Protein AF-A0A1Q3X8Z3-F1 (afdb_monomer)

Structure (mmCIF, N/CA/C/O backbone):
data_AF-A0A1Q3X8Z3-F1
#
_entry.id   AF-A0A1Q3X8Z3-F1
#
loop_
_atom_site.group_PDB
_atom_site.id
_atom_site.type_symbol
_atom_site.label_atom_id
_atom_site.label_alt_id
_atom_site.label_comp_id
_atom_site.label_asym_id
_atom_site.label_entity_id
_atom_site.label_seq_id
_atom_site.pdbx_PDB_ins_code
_atom_site.Cartn_x
_atom_site.Cartn_y
_atom_site.Cartn_z
_atom_site.occupancy
_atom_site.B_iso_or_equiv
_atom_site.auth_seq_id
_atom_site.auth_comp_id
_atom_site.auth_asym_id
_atom_site.auth_atom_id
_atom_site.pdbx_PDB_model_num
ATOM 1 N N . MET A 1 1 ? -11.714 20.441 16.309 1.00 45.06 1 MET A N 1
ATOM 2 C CA . MET A 1 1 ? -11.839 19.424 17.365 1.00 45.06 1 MET A CA 1
ATOM 3 C C . MET A 1 1 ? -10.527 18.675 17.268 1.00 45.06 1 MET A C 1
ATOM 5 O O . MET A 1 1 ? -10.237 18.202 16.182 1.00 45.06 1 MET A O 1
ATOM 9 N N . GLU A 1 2 ? -9.652 18.789 18.264 1.00 49.31 2 GLU A N 1
ATOM 10 C CA . GLU A 1 2 ? -8.386 18.042 18.264 1.00 49.31 2 GLU A CA 1
ATOM 11 C C . GLU A 1 2 ? -8.746 16.612 18.674 1.00 49.31 2 GLU A C 1
ATOM 13 O O . GLU A 1 2 ? -9.234 16.416 19.786 1.00 49.31 2 GLU A O 1
ATOM 18 N N . HIS A 1 3 ? -8.629 15.658 17.752 1.00 46.59 3 HIS A N 1
ATOM 19 C CA . HIS A 1 3 ? -8.864 14.244 18.040 1.00 46.59 3 HIS A CA 1
ATOM 20 C C . HIS A 1 3 ? -7.596 13.688 18.698 1.00 46.59 3 HIS A C 1
ATOM 22 O O . HIS A 1 3 ? -6.498 13.864 18.176 1.00 46.59 3 HIS A O 1
ATOM 28 N N . HIS A 1 4 ? -7.720 13.076 19.874 1.00 51.59 4 HIS A N 1
ATOM 29 C CA . HIS A 1 4 ? -6.591 12.539 20.630 1.00 51.59 4 HIS A CA 1
ATOM 30 C C . HIS A 1 4 ? -6.545 11.022 20.455 1.00 51.59 4 HIS A C 1
ATOM 32 O O . HIS A 1 4 ? -7.221 10.286 21.171 1.00 51.59 4 HIS A O 1
ATOM 38 N N . TYR A 1 5 ? -5.699 10.532 19.550 1.00 52.50 5 TYR A N 1
ATOM 39 C CA . TYR A 1 5 ? -5.473 9.095 19.403 1.00 52.50 5 TYR A CA 1
ATOM 40 C C . TYR A 1 5 ? -4.214 8.614 20.129 1.00 52.50 5 TYR A C 1
ATOM 42 O O . TYR A 1 5 ? -3.282 9.365 20.418 1.00 52.50 5 TYR A O 1
ATOM 50 N N . THR A 1 6 ? -4.193 7.317 20.444 1.00 54.84 6 THR A N 1
ATOM 51 C CA . THR A 1 6 ? -3.014 6.645 21.003 1.00 54.84 6 THR A CA 1
ATOM 52 C C . THR A 1 6 ? -2.365 5.796 19.920 1.00 54.84 6 THR A C 1
ATOM 54 O O . THR A 1 6 ? -2.855 4.716 19.590 1.00 54.84 6 THR A O 1
ATOM 57 N N . THR A 1 7 ? -1.245 6.271 19.381 1.00 52.84 7 THR A N 1
ATOM 58 C CA . THR A 1 7 ? -0.389 5.473 18.499 1.00 52.84 7 THR A CA 1
ATOM 59 C C . THR A 1 7 ? 0.263 4.354 19.309 1.00 52.84 7 THR A C 1
ATOM 61 O O . THR A 1 7 ? 0.948 4.619 20.300 1.00 52.84 7 THR A O 1
ATOM 64 N N . GLN A 1 8 ? 0.076 3.097 18.902 1.00 52.72 8 GLN A N 1
ATOM 65 C CA . GLN A 1 8 ? 0.920 2.008 19.393 1.00 52.72 8 GLN A CA 1
ATOM 66 C C . GLN A 1 8 ? 2.092 1.823 18.433 1.00 52.72 8 GLN A C 1
ATOM 68 O O . GLN A 1 8 ? 1.915 1.791 17.217 1.00 52.72 8 GLN A O 1
ATOM 73 N N . ASN A 1 9 ? 3.301 1.733 18.993 1.00 46.09 9 ASN A N 1
ATOM 74 C CA . ASN A 1 9 ? 4.534 1.600 18.222 1.00 46.09 9 ASN A CA 1
ATOM 75 C C . ASN A 1 9 ? 4.431 0.439 17.230 1.00 46.09 9 ASN A C 1
ATOM 77 O O . ASN A 1 9 ? 3.989 -0.654 17.590 1.00 46.09 9 ASN A O 1
ATOM 81 N N . ALA A 1 10 ? 4.897 0.666 16.007 1.00 53.59 10 ALA A N 1
ATOM 82 C CA . ALA A 1 10 ? 5.103 -0.419 15.071 1.00 53.59 10 ALA A CA 1
ATOM 83 C C . ALA A 1 10 ? 6.132 -1.411 15.618 1.00 53.59 10 ALA A C 1
ATOM 85 O O . ALA A 1 10 ? 7.096 -1.033 16.292 1.00 53.59 10 ALA A O 1
ATOM 86 N N . TYR A 1 11 ? 5.937 -2.685 15.312 1.00 50.06 11 TYR A N 1
ATOM 87 C CA . TYR A 1 11 ? 6.853 -3.745 15.700 1.00 50.06 11 TYR A CA 1
ATOM 88 C C . TYR A 1 11 ? 7.053 -4.705 14.535 1.00 50.06 11 TYR A C 1
ATOM 90 O O . TYR A 1 11 ? 6.129 -4.997 13.779 1.00 50.06 11 TYR A O 1
ATOM 98 N N . LYS A 1 12 ? 8.283 -5.201 14.409 1.00 48.69 12 LYS A N 1
ATOM 99 C CA . LYS A 1 12 ? 8.635 -6.260 13.468 1.00 48.69 12 LYS A CA 1
ATOM 100 C C . LYS A 1 12 ? 8.203 -7.597 14.063 1.00 48.69 12 LYS A C 1
ATOM 102 O O . LYS A 1 12 ? 8.620 -7.926 15.178 1.00 48.69 12 LYS A O 1
ATOM 107 N N . THR A 1 13 ? 7.361 -8.353 13.364 1.00 56.44 13 THR A N 1
ATOM 108 C CA . THR A 1 13 ? 7.073 -9.742 13.761 1.00 56.44 13 THR A CA 1
ATOM 109 C C . THR A 1 13 ? 8.234 -10.652 13.353 1.00 56.44 13 THR A C 1
ATOM 111 O O . THR A 1 13 ? 9.144 -10.240 12.631 1.00 56.44 13 THR A O 1
ATOM 114 N N . ALA A 1 14 ? 8.237 -11.903 13.820 1.00 54.72 14 ALA A N 1
ATOM 115 C CA . ALA A 1 14 ? 9.258 -12.881 13.434 1.00 54.72 14 ALA A CA 1
ATOM 116 C C . ALA A 1 14 ? 9.296 -13.160 11.912 1.00 54.72 14 ALA A C 1
ATOM 118 O O . ALA A 1 14 ? 10.284 -13.707 11.429 1.00 54.72 14 ALA A O 1
ATOM 119 N N . ASP A 1 15 ? 8.267 -12.727 11.174 1.00 63.41 15 ASP A N 1
ATOM 120 C CA . ASP A 1 15 ? 8.020 -13.058 9.770 1.00 63.41 15 ASP A CA 1
ATOM 121 C C . ASP A 1 15 ? 8.287 -11.883 8.804 1.00 63.41 15 ASP A C 1
ATOM 123 O O . ASP A 1 15 ? 7.748 -11.847 7.700 1.00 63.41 15 ASP A O 1
ATOM 127 N N . ASN A 1 16 ? 9.131 -10.913 9.189 1.00 70.38 16 ASN A N 1
ATOM 128 C CA . ASN A 1 16 ? 9.464 -9.736 8.363 1.00 70.38 16 ASN A CA 1
ATOM 129 C C . ASN A 1 16 ? 8.243 -8.880 7.959 1.00 70.38 16 ASN A C 1
ATOM 131 O O . ASN A 1 16 ? 8.237 -8.219 6.918 1.00 70.38 16 ASN A O 1
ATOM 135 N N . GLU A 1 17 ? 7.216 -8.869 8.803 1.00 81.06 17 GLU A N 1
ATOM 136 C CA . GLU A 1 17 ? 6.060 -7.988 8.679 1.00 81.06 17 GLU A CA 1
ATOM 137 C C . GLU A 1 17 ? 6.367 -6.635 9.325 1.00 81.06 17 GLU A C 1
ATOM 139 O O . GLU A 1 17 ? 6.790 -6.561 10.484 1.00 81.06 17 GLU A O 1
ATOM 144 N N . LEU A 1 18 ? 6.122 -5.562 8.579 1.00 83.94 18 LEU A N 1
ATOM 145 C CA . LEU A 1 18 ? 6.017 -4.213 9.119 1.00 83.94 18 LEU A CA 1
ATOM 146 C C . LEU A 1 18 ? 4.551 -3.937 9.405 1.00 83.94 18 LEU A C 1
ATOM 148 O O . LEU A 1 18 ? 3.751 -3.933 8.475 1.00 83.94 18 LEU A O 1
ATOM 152 N N . ARG A 1 19 ? 4.203 -3.678 10.664 1.00 86.25 19 ARG A N 1
ATOM 153 C CA . ARG A 1 19 ? 2.823 -3.414 11.074 1.00 86.25 19 ARG A CA 1
ATOM 154 C C . ARG A 1 19 ? 2.729 -2.146 11.904 1.00 86.25 19 ARG A C 1
ATOM 156 O O . ARG A 1 19 ? 3.496 -1.975 12.849 1.00 86.25 19 ARG A O 1
ATOM 163 N N . HIS A 1 20 ? 1.763 -1.297 11.584 1.00 87.69 20 HIS A N 1
ATOM 164 C CA . HIS A 1 20 ? 1.398 -0.116 12.355 1.00 87.69 20 HIS A CA 1
ATOM 165 C C . HIS A 1 20 ? -0.062 -0.223 12.799 1.00 87.69 20 HIS A C 1
ATOM 167 O O . HIS A 1 20 ? -0.890 -0.738 12.050 1.00 87.69 20 HIS A O 1
ATOM 173 N N . ASN A 1 21 ? -0.378 0.239 14.012 1.00 90.19 21 ASN A N 1
ATOM 174 C CA . ASN A 1 21 ? -1.734 0.171 14.554 1.00 90.19 21 ASN A CA 1
ATOM 175 C C . ASN A 1 21 ? -2.143 1.506 15.189 1.00 90.19 21 ASN A C 1
ATOM 177 O O . ASN A 1 21 ? -1.370 2.120 15.929 1.00 90.19 21 ASN A O 1
ATOM 181 N N . VAL A 1 22 ? -3.396 1.891 14.968 1.00 90.50 22 VAL A N 1
ATOM 182 C CA . VAL A 1 22 ? -4.047 3.067 15.551 1.00 90.50 22 VAL A CA 1
ATOM 183 C C . VAL A 1 22 ? -5.320 2.633 16.270 1.00 90.50 22 VAL A C 1
ATOM 185 O O . VAL A 1 22 ? -6.014 1.706 15.847 1.00 90.50 22 VAL A O 1
ATOM 188 N N . ILE A 1 23 ? -5.607 3.289 17.393 1.00 92.44 23 ILE A N 1
ATOM 189 C CA . ILE A 1 23 ? -6.840 3.109 18.160 1.00 92.44 23 ILE A CA 1
ATOM 190 C C . ILE A 1 23 ? -7.649 4.398 18.032 1.00 92.44 23 ILE A C 1
ATOM 192 O O . ILE A 1 23 ? -7.175 5.457 18.448 1.00 92.44 23 ILE A O 1
ATOM 196 N N . ALA A 1 24 ? -8.841 4.299 17.450 1.00 92.12 24 ALA A N 1
ATOM 197 C CA . ALA A 1 24 ? -9.775 5.409 17.318 1.00 92.12 24 ALA A CA 1
ATOM 198 C C . ALA A 1 24 ? -10.579 5.640 18.610 1.00 92.12 24 ALA A C 1
ATOM 200 O O . ALA A 1 24 ? -10.648 4.773 19.485 1.00 92.12 24 ALA A O 1
ATOM 201 N N . GLU A 1 25 ? -11.207 6.811 18.725 1.00 93.38 25 GLU A N 1
ATOM 202 C CA . GLU A 1 25 ? -12.049 7.164 19.878 1.00 93.38 25 GLU A CA 1
ATOM 203 C C . GLU A 1 25 ? -13.402 6.434 19.850 1.00 93.38 25 GLU A C 1
ATOM 205 O O . GLU A 1 25 ? -13.970 6.118 20.900 1.00 93.38 25 GLU A O 1
ATOM 210 N N . SER A 1 26 ? -13.901 6.127 18.651 1.00 94.44 26 SER A N 1
ATOM 211 C CA . SER A 1 26 ? -15.167 5.439 18.421 1.00 94.44 26 SER A CA 1
ATOM 212 C C . SER A 1 26 ? -15.108 4.508 17.204 1.00 94.44 26 SER A C 1
ATOM 214 O O 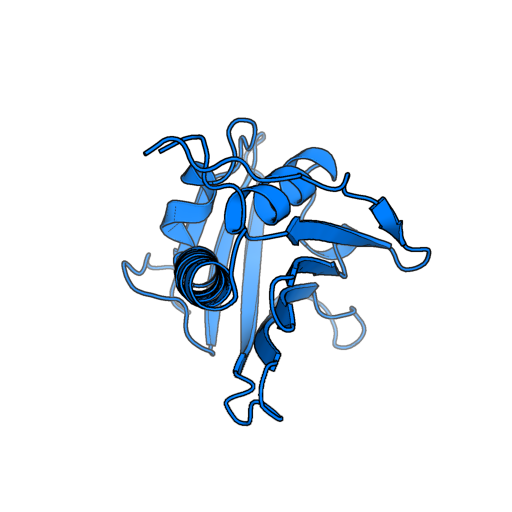. SER A 1 26 ? -14.133 4.491 16.454 1.00 94.44 26 SER A O 1
ATOM 216 N N . VAL A 1 27 ? -16.153 3.693 17.023 1.00 93.00 27 VAL A N 1
ATOM 217 C CA . VAL A 1 27 ? -16.282 2.817 15.844 1.00 93.00 27 VAL A CA 1
ATOM 218 C C . VAL A 1 27 ? -16.496 3.641 14.573 1.00 93.00 27 VAL A C 1
ATOM 220 O O . VAL A 1 27 ? -15.895 3.325 13.557 1.00 93.00 27 VAL A O 1
ATOM 223 N N . GLU A 1 28 ? -17.278 4.721 14.650 1.00 93.00 28 GLU A N 1
ATOM 224 C CA . GLU A 1 28 ? -17.526 5.638 13.527 1.00 93.00 28 GLU A CA 1
ATOM 225 C C . GLU A 1 28 ? -16.218 6.297 13.057 1.00 93.00 28 GLU A C 1
ATOM 227 O O . GLU A 1 28 ? -15.895 6.257 11.873 1.00 93.00 28 GLU A O 1
ATOM 232 N N . ASP A 1 29 ? -15.388 6.773 13.993 1.00 92.56 29 ASP A N 1
ATOM 233 C CA . ASP A 1 29 ? -14.063 7.311 13.652 1.00 92.56 29 ASP A CA 1
ATOM 234 C C . ASP A 1 29 ? -13.161 6.238 13.020 1.00 92.56 29 ASP A C 1
ATOM 236 O O . ASP A 1 29 ? -12.407 6.512 12.088 1.00 92.56 29 ASP A O 1
ATOM 240 N N . ALA A 1 30 ? -13.231 4.993 13.508 1.00 92.81 30 ALA A N 1
ATOM 241 C CA . ALA A 1 30 ? -12.449 3.899 12.943 1.00 92.81 30 ALA A CA 1
ATOM 242 C C . ALA A 1 30 ? -12.884 3.531 11.519 1.00 92.81 30 ALA A C 1
ATOM 244 O O . ALA A 1 30 ? -12.03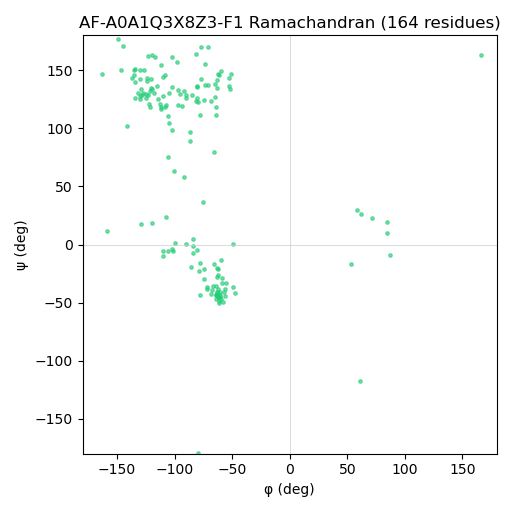4 3.174 10.701 1.00 92.81 30 ALA A O 1
ATOM 245 N N . GLU A 1 31 ? -14.180 3.614 11.214 1.00 92.56 31 GLU A N 1
ATOM 246 C CA . GLU A 1 31 ? -14.724 3.435 9.864 1.00 92.56 31 GLU A CA 1
ATOM 247 C C . GLU A 1 31 ? -14.212 4.529 8.920 1.00 92.56 31 GLU A C 1
ATOM 249 O O . GLU A 1 31 ? -13.695 4.220 7.842 1.00 92.56 31 GLU A O 1
ATOM 254 N N . ASP A 1 32 ? -14.251 5.793 9.345 1.00 92.69 32 ASP A N 1
ATOM 255 C CA . ASP A 1 32 ? -13.711 6.917 8.573 1.00 92.69 32 ASP A CA 1
ATOM 256 C C . ASP A 1 32 ? -12.204 6.759 8.320 1.00 92.69 32 ASP A C 1
ATOM 258 O O . ASP A 1 32 ? -11.723 6.929 7.191 1.00 92.69 32 ASP A O 1
ATOM 262 N N . TYR A 1 33 ? -11.452 6.352 9.344 1.00 92.00 33 TYR A N 1
ATOM 263 C CA . TYR A 1 33 ? -10.021 6.068 9.240 1.00 92.00 33 TYR A CA 1
ATOM 264 C C . TYR A 1 33 ? -9.731 4.910 8.291 1.00 92.00 33 TYR A C 1
ATOM 266 O O . TYR A 1 33 ? -8.814 5.001 7.471 1.00 92.00 33 TYR A O 1
ATOM 274 N N . PHE A 1 34 ? -10.527 3.845 8.339 1.00 93.38 34 PHE A N 1
ATOM 275 C CA . PHE A 1 34 ? -10.401 2.730 7.411 1.00 93.38 34 PHE A CA 1
ATOM 276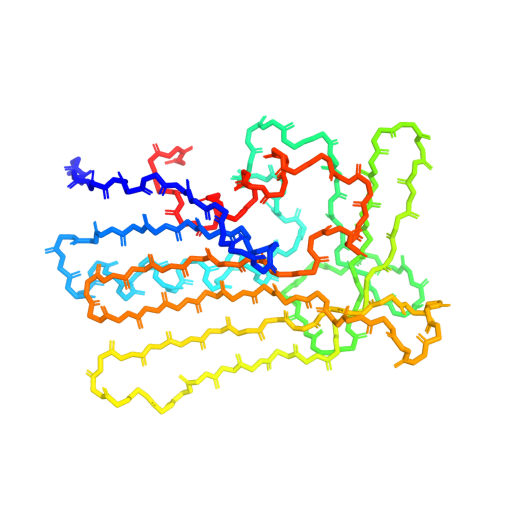 C C . PHE A 1 34 ? -10.691 3.157 5.967 1.00 93.38 34 PHE A C 1
ATOM 278 O O . PHE A 1 34 ? -9.929 2.817 5.059 1.00 93.38 34 PHE A O 1
ATOM 285 N N . ILE A 1 35 ? -11.741 3.951 5.730 1.00 93.50 35 ILE A N 1
ATOM 286 C CA . ILE A 1 35 ? -12.070 4.482 4.399 1.00 93.50 35 ILE A CA 1
ATOM 287 C C . ILE A 1 35 ? -10.925 5.343 3.863 1.00 93.50 35 ILE A C 1
ATOM 289 O O . ILE A 1 35 ? -10.539 5.194 2.698 1.00 93.50 35 ILE A O 1
ATOM 293 N N . TYR A 1 36 ? -10.361 6.220 4.693 1.00 93.62 36 TYR A N 1
ATOM 294 C CA . TYR A 1 36 ? -9.209 7.032 4.317 1.00 93.62 36 TYR A CA 1
ATOM 295 C C . TYR A 1 36 ? -7.993 6.162 3.988 1.00 93.62 36 TYR A C 1
ATOM 297 O O . TYR A 1 36 ? -7.426 6.299 2.906 1.00 93.62 36 TYR A O 1
ATOM 305 N N . ALA A 1 37 ? -7.630 5.224 4.863 1.00 93.19 37 ALA A N 1
ATOM 306 C CA . ALA A 1 37 ? -6.480 4.345 4.677 1.00 93.19 37 ALA A CA 1
ATOM 307 C C . ALA A 1 37 ? -6.608 3.477 3.420 1.00 93.19 37 ALA A C 1
ATOM 309 O O . ALA A 1 37 ? -5.666 3.357 2.636 1.00 93.19 37 ALA A O 1
ATOM 310 N N . LYS A 1 38 ? -7.810 2.954 3.160 1.00 94.44 38 LYS A N 1
ATOM 311 C CA . LYS A 1 38 ? -8.173 2.252 1.925 1.00 94.44 38 LYS A CA 1
ATOM 312 C C . LYS A 1 38 ? -7.957 3.125 0.690 1.00 94.44 38 LYS A C 1
ATOM 314 O O . LYS A 1 38 ? -7.323 2.697 -0.276 1.00 94.44 38 LYS A O 1
ATOM 319 N N . ASN A 1 39 ? -8.468 4.355 0.708 1.00 94.56 39 ASN A N 1
ATOM 320 C CA . ASN A 1 39 ? -8.302 5.287 -0.405 1.00 94.56 39 ASN A CA 1
ATOM 321 C C . ASN A 1 39 ? -6.825 5.637 -0.622 1.00 94.56 39 ASN A C 1
ATOM 323 O O . ASN A 1 39 ? -6.375 5.655 -1.768 1.00 94.56 39 ASN A O 1
ATOM 327 N N . SER A 1 40 ? -6.072 5.850 0.457 1.00 93.50 40 SER A N 1
ATOM 328 C CA . SER A 1 40 ? -4.633 6.127 0.446 1.00 93.50 40 SER A CA 1
ATOM 329 C C . SER A 1 40 ? -3.829 4.964 -0.135 1.00 93.50 40 SER A C 1
ATOM 331 O O . SER A 1 40 ? -3.017 5.175 -1.039 1.00 93.50 40 SER A O 1
ATOM 333 N N . LEU A 1 41 ? -4.128 3.726 0.274 1.00 94.88 41 LEU A N 1
ATOM 334 C CA . LEU A 1 41 ? -3.526 2.514 -0.284 1.00 94.88 41 LEU A CA 1
ATOM 335 C C . LEU A 1 41 ? -3.727 2.438 -1.805 1.00 94.88 41 LEU A C 1
ATOM 337 O O . LEU A 1 41 ? -2.788 2.178 -2.552 1.00 94.88 41 LEU A O 1
ATOM 341 N N . LEU A 1 42 ? -4.930 2.733 -2.297 1.00 96.50 42 LEU A N 1
ATOM 342 C CA . LEU A 1 42 ? -5.242 2.666 -3.729 1.00 96.50 42 LEU A CA 1
ATOM 343 C C . LEU A 1 42 ? -4.725 3.869 -4.528 1.00 96.50 42 LEU A C 1
ATOM 345 O O . LEU A 1 42 ? -4.680 3.820 -5.759 1.00 96.50 42 LEU A O 1
ATOM 349 N N . SER A 1 43 ? -4.361 4.962 -3.861 1.00 96.56 43 SER A N 1
ATOM 350 C CA . SER A 1 43 ? -3.911 6.212 -4.475 1.00 96.56 43 SER A CA 1
ATOM 351 C C . SER A 1 43 ? -2.387 6.236 -4.632 1.00 96.56 43 SER A C 1
ATOM 353 O O . SER A 1 43 ? -1.710 7.132 -4.138 1.00 96.56 43 SER A O 1
ATOM 355 N N . VAL A 1 44 ? -1.841 5.248 -5.352 1.00 95.81 44 VAL A N 1
ATOM 356 C CA . VAL A 1 44 ? -0.390 4.988 -5.498 1.00 95.81 44 VAL A CA 1
ATOM 357 C C . VAL A 1 44 ? 0.431 6.237 -5.835 1.00 95.81 44 VAL A C 1
ATOM 359 O O . VAL A 1 44 ? 1.487 6.461 -5.252 1.00 95.81 44 VAL A O 1
ATOM 362 N N . ASN A 1 45 ? -0.056 7.099 -6.732 1.00 95.94 45 ASN A N 1
ATOM 363 C CA . ASN A 1 45 ? 0.660 8.327 -7.110 1.00 95.94 45 ASN A CA 1
ATOM 364 C C . ASN A 1 45 ? 0.859 9.313 -5.942 1.00 95.94 45 ASN A C 1
ATOM 366 O O . ASN A 1 45 ? 1.722 10.185 -6.010 1.00 95.94 45 ASN A O 1
ATOM 370 N N . ASN A 1 46 ? 0.048 9.195 -4.890 1.00 94.00 46 ASN A N 1
ATOM 371 C CA . ASN A 1 46 ? 0.094 10.034 -3.699 1.00 94.00 46 ASN A CA 1
ATOM 372 C C . ASN A 1 46 ? 0.830 9.365 -2.533 1.00 94.00 46 ASN A C 1
ATOM 374 O O . ASN A 1 46 ? 0.971 9.993 -1.493 1.00 94.00 46 ASN A O 1
ATOM 378 N N . TRP A 1 47 ? 1.369 8.151 -2.693 1.00 92.50 47 TRP A N 1
ATOM 379 C CA . TRP A 1 47 ? 2.061 7.438 -1.610 1.00 92.50 47 TRP A CA 1
ATOM 380 C C . TRP A 1 47 ? 3.206 8.226 -0.975 1.00 92.50 47 TRP A C 1
ATOM 382 O O . TRP A 1 47 ? 3.412 8.159 0.231 1.00 92.50 47 TRP A O 1
ATOM 392 N N . LYS A 1 48 ? 3.900 9.050 -1.765 1.00 88.50 48 LYS A N 1
ATOM 393 C CA . LYS A 1 48 ? 4.938 9.947 -1.247 1.00 88.50 48 LYS A CA 1
ATOM 394 C C . LYS A 1 48 ? 4.398 10.995 -0.264 1.00 88.50 48 LYS A C 1
ATOM 396 O O . LYS A 1 48 ? 5.145 11.461 0.577 1.00 88.50 48 LYS A O 1
ATOM 401 N N . GLN A 1 49 ? 3.135 11.399 -0.371 1.00 87.88 49 GLN A N 1
ATOM 402 C CA . GLN A 1 49 ? 2.539 12.392 0.531 1.00 87.88 49 GLN A CA 1
ATOM 403 C C . GLN A 1 49 ? 2.242 11.806 1.913 1.00 87.88 49 GLN A C 1
ATOM 405 O O . GLN A 1 49 ? 2.134 12.558 2.873 1.00 87.88 49 GLN A O 1
ATOM 410 N N . TYR A 1 50 ? 2.132 10.480 2.015 1.00 82.25 50 TYR A N 1
ATOM 411 C CA . TYR A 1 50 ? 1.866 9.795 3.276 1.00 82.25 50 TYR A CA 1
ATOM 412 C C . TYR A 1 50 ? 3.143 9.550 4.095 1.00 82.25 50 TYR A C 1
ATOM 414 O O . TYR A 1 50 ? 3.059 9.143 5.244 1.00 82.25 50 TYR A O 1
ATOM 422 N N . SER A 1 51 ? 4.329 9.825 3.547 1.00 75.69 51 SER A N 1
ATOM 423 C CA . SER A 1 51 ? 5.595 9.699 4.269 1.00 75.69 51 SER A CA 1
ATOM 424 C C . SER A 1 51 ? 6.457 10.937 4.083 1.00 75.69 51 SER A C 1
ATOM 426 O O . SER A 1 51 ? 6.715 11.389 2.968 1.00 75.69 51 SER A O 1
ATOM 428 N N . SER A 1 52 ? 6.951 11.465 5.196 1.00 73.88 52 SER A N 1
ATOM 429 C CA . SER A 1 52 ? 7.780 12.664 5.212 1.00 73.88 52 SER A CA 1
ATOM 430 C C . SER A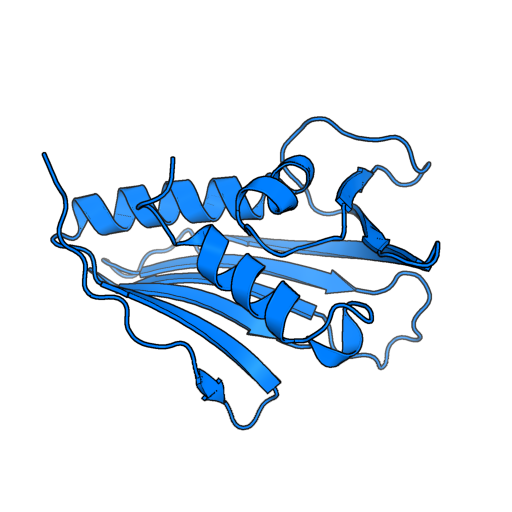 1 52 ? 9.240 12.395 4.825 1.00 73.88 52 SER A C 1
ATOM 432 O O . SER A 1 52 ? 9.906 13.314 4.338 1.00 73.88 52 SER A O 1
ATOM 434 N N . SER A 1 53 ? 9.746 11.162 4.968 1.00 73.94 53 SER A N 1
ATOM 435 C CA . SER A 1 53 ? 11.142 10.812 4.665 1.00 73.94 53 SER A CA 1
ATOM 436 C C . SER A 1 53 ? 11.345 9.923 3.435 1.00 73.94 53 SER A C 1
ATOM 438 O O . SER A 1 53 ? 12.492 9.732 3.006 1.00 73.94 53 SER A O 1
ATOM 440 N N . ILE A 1 54 ? 10.278 9.425 2.792 1.00 77.75 54 ILE A N 1
ATOM 441 C CA . ILE A 1 54 ? 10.430 8.659 1.552 1.00 77.75 54 ILE A CA 1
ATOM 442 C C . ILE A 1 54 ? 11.007 9.541 0.441 1.00 77.75 54 ILE A C 1
ATOM 444 O O . ILE A 1 54 ? 10.425 10.514 -0.048 1.00 77.75 54 ILE A O 1
ATOM 448 N N . THR A 1 55 ? 12.186 9.131 -0.015 1.00 84.00 55 THR A N 1
ATOM 449 C CA . THR A 1 55 ? 12.899 9.777 -1.122 1.00 84.00 55 THR A CA 1
ATOM 450 C C . THR A 1 55 ? 12.460 9.243 -2.481 1.00 84.00 55 THR A C 1
ATOM 452 O O . THR A 1 55 ? 12.663 9.915 -3.496 1.00 84.00 55 THR A O 1
ATOM 455 N N . ALA A 1 56 ? 11.840 8.063 -2.509 1.00 86.88 56 ALA A N 1
ATOM 456 C CA . ALA A 1 56 ? 11.316 7.464 -3.723 1.00 86.88 56 ALA A CA 1
ATOM 457 C C . ALA A 1 56 ? 10.040 8.150 -4.233 1.00 86.88 56 ALA A C 1
ATOM 459 O O . ALA A 1 56 ? 9.289 8.781 -3.488 1.00 86.88 56 ALA A O 1
ATOM 460 N N . SER A 1 57 ? 9.791 8.024 -5.535 1.00 91.44 57 SER A N 1
ATOM 461 C CA . SER A 1 57 ? 8.503 8.344 -6.146 1.00 91.44 57 SER A CA 1
ATOM 462 C C . SER A 1 57 ? 7.780 7.073 -6.568 1.00 91.44 57 SER A C 1
ATOM 464 O O . SER A 1 57 ? 8.402 6.101 -7.001 1.00 91.44 57 SER A O 1
ATOM 466 N N . PHE A 1 58 ? 6.457 7.115 -6.463 1.00 94.19 58 PHE A N 1
ATOM 467 C CA . PHE A 1 58 ? 5.565 6.032 -6.843 1.00 94.19 58 PHE A CA 1
ATOM 468 C C . PHE A 1 58 ? 4.663 6.524 -7.967 1.00 94.19 58 PHE A C 1
ATOM 470 O O . PHE A 1 58 ? 4.076 7.601 -7.867 1.00 94.19 58 PHE A O 1
ATOM 477 N N . GLU A 1 59 ? 4.566 5.748 -9.038 1.00 97.12 59 GLU A N 1
ATOM 478 C CA . GLU A 1 59 ? 3.672 6.032 -10.156 1.00 97.12 59 GLU A CA 1
ATOM 479 C C . GLU A 1 59 ? 2.853 4.784 -10.474 1.00 97.12 59 GLU A C 1
ATOM 481 O O . GLU A 1 59 ? 3.409 3.708 -10.709 1.00 97.12 59 GLU A O 1
ATOM 486 N N . LEU A 1 60 ? 1.533 4.923 -10.545 1.00 98.19 60 LEU A N 1
ATOM 487 C CA . LEU A 1 60 ? 0.676 3.906 -11.137 1.00 98.19 60 LEU A CA 1
ATOM 488 C C . LEU A 1 60 ? 0.835 3.976 -12.657 1.00 98.19 60 LEU A C 1
ATOM 490 O O . LEU A 1 60 ? 0.617 5.028 -13.257 1.00 98.19 60 LEU A O 1
ATOM 494 N N . ILE A 1 61 ? 1.195 2.869 -13.296 1.00 98.19 61 ILE A N 1
ATOM 495 C CA . ILE A 1 61 ? 1.397 2.782 -14.742 1.00 98.19 61 ILE A CA 1
ATOM 496 C C . ILE A 1 61 ? 0.628 1.598 -15.338 1.00 98.19 61 ILE A C 1
ATOM 498 O O . ILE A 1 61 ? 0.445 0.556 -14.709 1.00 98.19 61 ILE A O 1
ATOM 502 N N . ASN A 1 62 ? 0.209 1.724 -16.596 1.00 96.19 62 ASN A N 1
ATOM 503 C CA . ASN A 1 62 ? -0.346 0.593 -17.342 1.00 96.19 62 ASN A CA 1
ATOM 504 C C . ASN A 1 62 ? 0.756 -0.332 -17.892 1.00 96.19 62 ASN A C 1
ATOM 506 O O . ASN A 1 62 ? 1.953 -0.078 -17.744 1.00 96.19 62 ASN A O 1
ATOM 510 N N . ASN A 1 63 ? 0.354 -1.394 -18.596 1.00 94.31 63 ASN A N 1
ATOM 511 C CA . ASN A 1 63 ? 1.289 -2.362 -19.178 1.00 94.31 63 ASN A CA 1
ATOM 512 C C . ASN A 1 63 ? 2.290 -1.751 -20.171 1.00 94.31 63 ASN A C 1
ATOM 514 O O . ASN A 1 63 ? 3.422 -2.226 -20.250 1.00 94.31 63 ASN A O 1
ATOM 518 N N . ASN A 1 64 ? 1.905 -0.663 -20.843 1.00 95.69 64 ASN A N 1
ATOM 519 C CA . ASN A 1 64 ? 2.742 0.074 -21.791 1.00 95.69 64 ASN A CA 1
ATOM 520 C C . ASN A 1 64 ? 3.664 1.105 -21.109 1.00 95.69 64 ASN A C 1
ATOM 522 O O . ASN A 1 64 ? 4.422 1.790 -21.790 1.00 95.69 64 ASN A O 1
ATOM 526 N N . GLY A 1 65 ? 3.598 1.244 -19.782 1.00 95.25 65 GLY A N 1
ATOM 527 C CA . GLY A 1 65 ? 4.432 2.166 -19.013 1.00 95.25 65 GLY A CA 1
ATOM 528 C C . GLY A 1 65 ? 3.925 3.607 -18.936 1.00 95.25 65 GLY A C 1
ATOM 529 O O . GLY A 1 65 ? 4.664 4.464 -18.445 1.00 95.25 65 GLY A O 1
ATOM 530 N N . TYR A 1 66 ? 2.696 3.885 -19.386 1.00 97.75 66 TYR A N 1
ATOM 531 C CA . TYR A 1 66 ? 2.075 5.206 -19.246 1.00 97.75 66 TYR A CA 1
ATOM 532 C C . TYR A 1 66 ? 1.489 5.392 -17.850 1.00 97.75 66 TYR A C 1
ATOM 534 O O . TYR A 1 66 ? 0.808 4.494 -17.356 1.00 97.75 66 TYR A O 1
ATOM 542 N N . VAL A 1 67 ? 1.709 6.573 -17.267 1.00 98.06 67 VAL A N 1
ATOM 543 C CA . VAL A 1 67 ? 1.171 6.961 -15.956 1.00 98.06 67 VAL A CA 1
ATOM 544 C C . VAL A 1 67 ? -0.355 7.050 -15.999 1.00 98.06 67 VAL A C 1
ATOM 546 O O . VAL A 1 67 ? -0.944 7.552 -16.958 1.00 98.06 67 VAL A O 1
ATOM 549 N N . LEU A 1 68 ? -0.991 6.542 -14.949 1.00 98.00 68 LEU A N 1
ATOM 550 C CA . LEU A 1 68 ? -2.431 6.502 -14.748 1.00 98.00 68 LEU A CA 1
ATOM 551 C C . LEU A 1 68 ? -2.805 7.382 -13.554 1.00 98.00 68 LEU A C 1
ATOM 553 O O . LEU A 1 68 ? -2.326 7.156 -12.449 1.00 98.00 68 LEU A O 1
ATOM 557 N N . HIS A 1 69 ? -3.713 8.339 -13.745 1.00 97.38 69 HIS A N 1
ATOM 558 C CA . HIS A 1 69 ? -4.218 9.215 -12.678 1.00 97.38 69 HIS A CA 1
ATOM 559 C C . HIS A 1 69 ? -5.590 8.744 -12.174 1.00 97.38 69 HIS A C 1
ATOM 561 O O . HIS A 1 69 ? -6.601 9.417 -12.358 1.00 97.38 69 HIS A O 1
ATOM 567 N N . ARG A 1 70 ? -5.631 7.541 -11.594 1.00 97.44 70 ARG A N 1
ATOM 568 C CA . ARG A 1 70 ? -6.821 6.925 -10.981 1.00 97.44 70 ARG A CA 1
ATOM 569 C C . ARG A 1 70 ? -6.410 6.015 -9.821 1.00 97.44 70 ARG A C 1
ATOM 571 O O . ARG A 1 70 ? -5.217 5.820 -9.605 1.00 97.44 70 ARG A O 1
ATOM 578 N N . HIS A 1 71 ? -7.386 5.439 -9.120 1.00 98.06 71 HIS A N 1
ATOM 579 C CA . HIS A 1 71 ? -7.123 4.362 -8.168 1.00 98.06 71 HIS A CA 1
ATOM 580 C C . HIS A 1 71 ? -6.540 3.125 -8.861 1.00 98.06 71 HIS A C 1
ATOM 582 O O . HIS A 1 71 ? -6.861 2.825 -10.021 1.00 98.06 71 HIS A O 1
ATOM 588 N N . ALA A 1 72 ? -5.673 2.435 -8.126 1.00 97.94 72 ALA A N 1
ATOM 589 C CA . ALA A 1 72 ? -5.060 1.184 -8.528 1.00 97.94 72 ALA A CA 1
ATOM 590 C C . ALA A 1 72 ? -6.109 0.081 -8.714 1.00 97.94 72 ALA A C 1
ATOM 592 O O . ALA A 1 72 ? -6.992 -0.096 -7.876 1.00 97.94 72 ALA A O 1
ATOM 593 N N . HIS A 1 73 ? -6.000 -0.667 -9.810 1.00 97.88 73 HIS A N 1
ATOM 594 C CA . HIS A 1 73 ? -6.802 -1.854 -10.091 1.00 97.88 73 HIS A CA 1
ATOM 595 C C . HIS A 1 73 ? -5.898 -3.070 -10.324 1.00 97.88 73 HIS A C 1
ATOM 597 O O . HIS A 1 73 ? -4.714 -2.942 -10.642 1.00 97.88 73 HIS A O 1
ATOM 603 N N . MET A 1 74 ? -6.489 -4.262 -10.226 1.00 96.56 74 MET A N 1
ATOM 604 C CA . MET A 1 74 ? -5.845 -5.508 -10.641 1.00 96.56 74 MET A CA 1
ATOM 605 C C . MET A 1 74 ? -5.311 -5.399 -12.078 1.00 96.56 74 MET A C 1
ATOM 607 O O . MET A 1 74 ? -6.012 -4.930 -12.980 1.00 96.56 74 MET A O 1
ATOM 611 N N . GLY A 1 75 ? -4.076 -5.850 -12.288 1.00 95.56 75 GLY A N 1
ATOM 612 C CA . GLY A 1 75 ? -3.390 -5.809 -13.577 1.00 95.56 75 GLY A CA 1
ATOM 613 C C . GLY A 1 75 ? -2.631 -4.508 -13.866 1.00 95.56 75 GLY A C 1
ATOM 614 O O . GLY A 1 75 ? -1.881 -4.453 -14.846 1.00 95.56 75 GLY A O 1
ATOM 615 N N . ASP A 1 76 ? -2.791 -3.464 -13.045 1.00 97.44 76 ASP A N 1
ATOM 616 C CA . ASP A 1 76 ? -1.937 -2.278 -13.119 1.00 97.44 76 ASP A CA 1
ATOM 617 C C . ASP A 1 76 ? -0.517 -2.600 -12.617 1.00 97.44 76 ASP A C 1
ATOM 619 O O . ASP A 1 76 ? -0.236 -3.667 -12.068 1.00 97.44 76 ASP A O 1
ATOM 623 N N . ASN A 1 77 ? 0.416 -1.673 -12.830 1.00 96.94 77 ASN A N 1
ATOM 624 C CA . ASN A 1 77 ? 1.771 -1.793 -12.310 1.00 96.94 77 ASN A CA 1
ATOM 625 C C . ASN A 1 77 ? 2.141 -0.546 -11.510 1.00 96.94 77 ASN A C 1
ATOM 627 O O . ASN A 1 77 ? 1.700 0.556 -11.825 1.00 96.94 77 ASN A O 1
ATOM 631 N N . ILE A 1 78 ? 3.004 -0.714 -10.520 1.00 95.62 78 ILE A N 1
ATOM 632 C CA . ILE A 1 78 ? 3.564 0.367 -9.719 1.00 95.62 78 ILE A CA 1
ATOM 633 C C . ILE A 1 78 ? 5.021 0.532 -10.128 1.00 95.62 78 ILE A C 1
ATOM 635 O O . ILE A 1 78 ? 5.813 -0.404 -10.013 1.00 95.62 78 ILE A O 1
ATOM 639 N N . ARG A 1 79 ? 5.382 1.716 -10.622 1.00 94.88 79 ARG A N 1
ATOM 640 C CA . ARG A 1 79 ? 6.776 2.106 -10.825 1.00 94.88 79 ARG A CA 1
ATOM 641 C C . ARG A 1 79 ? 7.283 2.790 -9.567 1.00 94.88 79 ARG A C 1
ATOM 643 O O . ARG A 1 79 ? 6.699 3.778 -9.131 1.00 94.88 79 ARG A O 1
ATOM 650 N N . ILE A 1 80 ? 8.391 2.294 -9.034 1.00 92.12 80 ILE A N 1
ATOM 651 C CA . ILE A 1 80 ? 9.082 2.889 -7.890 1.00 92.12 80 ILE A CA 1
ATOM 652 C C . ILE A 1 80 ? 10.412 3.430 -8.397 1.00 92.12 80 ILE A C 1
ATOM 654 O O . ILE A 1 80 ? 11.247 2.658 -8.869 1.00 92.12 80 ILE A O 1
ATOM 658 N N . SER A 1 81 ? 10.610 4.743 -8.317 1.00 91.75 81 SER A N 1
ATOM 659 C CA . SER A 1 81 ? 11.889 5.375 -8.655 1.00 91.75 81 SER A CA 1
ATOM 660 C C . SER A 1 81 ? 12.582 5.801 -7.370 1.00 91.75 81 SER A C 1
ATOM 662 O O . SER A 1 81 ? 12.120 6.718 -6.695 1.00 91.75 81 SER A O 1
ATOM 664 N N . ALA A 1 82 ? 13.674 5.129 -7.019 1.00 86.75 82 ALA A N 1
ATOM 665 C CA . ALA A 1 82 ? 14.463 5.406 -5.823 1.00 86.75 82 ALA A CA 1
ATOM 666 C C . ALA A 1 82 ? 15.744 6.198 -6.172 1.00 86.75 82 ALA A C 1
ATOM 668 O O . ALA A 1 82 ? 16.169 6.219 -7.336 1.00 86.75 82 ALA A O 1
ATOM 669 N N . PRO A 1 83 ? 16.388 6.859 -5.188 1.00 86.56 83 PRO A N 1
ATOM 670 C CA . PRO A 1 83 ? 17.669 7.529 -5.400 1.00 86.56 83 PRO A CA 1
ATOM 671 C C . PRO A 1 83 ? 18.713 6.620 -6.064 1.00 86.56 83 PRO A C 1
ATOM 673 O O . PRO A 1 83 ? 18.748 5.413 -5.838 1.00 86.56 83 PRO A O 1
ATOM 676 N N . GLY A 1 84 ? 19.585 7.208 -6.887 1.00 86.38 84 GLY A N 1
ATOM 677 C CA . GLY A 1 84 ? 20.598 6.450 -7.632 1.00 86.38 84 GLY A CA 1
ATOM 678 C C . GLY A 1 84 ? 20.110 5.855 -8.958 1.00 86.38 84 GLY A C 1
ATOM 679 O O . GLY A 1 84 ? 20.761 4.958 -9.484 1.00 86.38 84 GLY A O 1
ATOM 680 N N . ASN A 1 85 ? 19.006 6.369 -9.519 1.00 83.19 85 ASN A N 1
ATOM 681 C CA . ASN A 1 85 ? 18.393 5.911 -10.779 1.00 83.19 85 ASN A CA 1
ATOM 682 C C . ASN A 1 85 ? 17.915 4.451 -10.745 1.00 83.19 85 ASN A C 1
ATOM 684 O O . ASN A 1 85 ? 17.849 3.789 -11.781 1.00 83.19 85 ASN A O 1
ATOM 688 N N . LEU A 1 86 ? 17.592 3.946 -9.556 1.00 84.94 86 LEU A N 1
ATOM 689 C CA . LEU A 1 86 ? 17.035 2.613 -9.404 1.00 8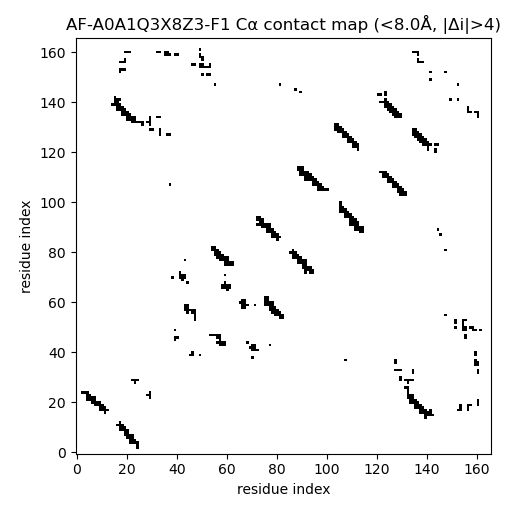4.94 86 LEU A CA 1
ATOM 690 C C . LEU A 1 86 ? 15.536 2.674 -9.702 1.00 84.94 86 LEU A C 1
ATOM 692 O O . LEU A 1 86 ? 14.807 3.450 -9.082 1.00 84.94 86 LEU A O 1
ATOM 696 N N . VAL A 1 87 ? 15.086 1.871 -10.665 1.00 89.06 87 VAL A N 1
ATOM 697 C CA . VAL A 1 87 ? 13.683 1.812 -11.086 1.00 89.06 87 VAL A CA 1
ATOM 698 C C . VAL A 1 87 ? 13.183 0.387 -10.918 1.00 89.06 87 VAL A C 1
ATOM 700 O O . VAL A 1 87 ? 13.709 -0.534 -11.538 1.00 89.06 87 VAL A O 1
ATOM 703 N N . TYR A 1 8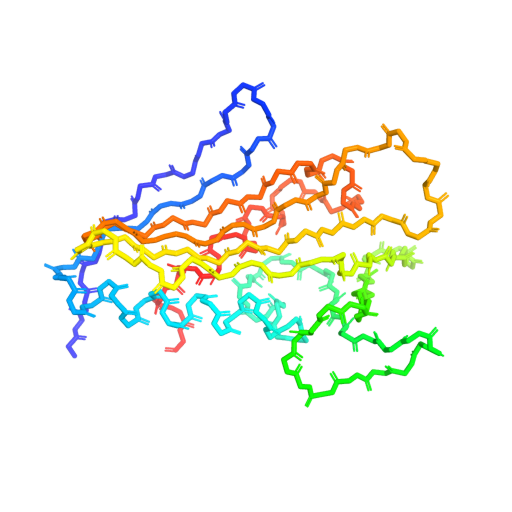8 ? 12.148 0.227 -10.101 1.00 88.94 88 TYR A N 1
ATOM 704 C CA . TYR A 1 88 ? 11.470 -1.042 -9.861 1.00 88.94 88 TYR A CA 1
ATOM 705 C C . TYR A 1 88 ? 10.070 -1.005 -10.440 1.00 88.94 88 TYR A C 1
ATOM 707 O O . TYR A 1 88 ? 9.453 0.058 -10.574 1.00 88.94 88 TYR A O 1
ATOM 715 N N . ARG A 1 89 ? 9.566 -2.190 -10.770 1.00 91.69 89 ARG A N 1
ATOM 716 C CA . ARG A 1 89 ? 8.199 -2.388 -11.221 1.00 91.69 89 ARG A CA 1
ATOM 717 C C . ARG A 1 89 ? 7.575 -3.515 -10.420 1.00 91.69 89 ARG A C 1
ATOM 719 O O . ARG A 1 89 ? 8.110 -4.618 -10.408 1.00 91.69 89 ARG A O 1
ATOM 726 N N . LEU A 1 90 ? 6.440 -3.225 -9.805 1.00 92.69 90 LEU A N 1
ATOM 727 C CA . LEU A 1 90 ? 5.582 -4.215 -9.169 1.00 92.69 90 LEU A CA 1
ATOM 728 C C . LEU A 1 90 ? 4.305 -4.356 -9.988 1.00 92.69 90 LEU A C 1
ATOM 730 O O . LEU A 1 90 ? 3.823 -3.377 -10.558 1.00 92.69 90 LEU A O 1
ATOM 734 N N . HIS A 1 91 ? 3.778 -5.564 -10.067 1.00 94.31 91 HIS A N 1
ATOM 735 C CA . HIS A 1 91 ? 2.508 -5.879 -10.693 1.00 94.31 91 HIS A CA 1
ATOM 736 C C . HIS A 1 91 ? 1.449 -6.075 -9.613 1.00 94.31 91 HIS A C 1
ATOM 738 O O . HIS A 1 91 ? 1.723 -6.726 -8.612 1.00 94.31 91 HIS A O 1
ATOM 744 N N . ILE A 1 92 ? 0.259 -5.510 -9.806 1.00 95.81 92 ILE A N 1
ATOM 745 C CA . ILE A 1 92 ? -0.859 -5.697 -8.879 1.00 95.81 92 ILE A CA 1
ATOM 746 C C . ILE A 1 92 ? -1.606 -6.965 -9.276 1.00 95.81 92 ILE A C 1
ATOM 748 O O . ILE A 1 92 ? -2.459 -6.931 -10.168 1.00 95.81 92 ILE A O 1
ATOM 752 N N . ASP A 1 93 ? -1.293 -8.072 -8.609 1.00 94.25 93 ASP A N 1
ATOM 753 C CA . ASP A 1 93 ? -1.871 -9.382 -8.919 1.00 94.25 93 ASP A CA 1
ATOM 754 C C . ASP A 1 93 ? -3.356 -9.431 -8.580 1.00 94.25 93 ASP A C 1
ATOM 756 O O . ASP A 1 93 ? -4.161 -10.001 -9.314 1.00 94.25 93 ASP A O 1
ATOM 760 N N . THR A 1 94 ? -3.724 -8.869 -7.430 1.00 95.50 94 THR A N 1
ATOM 761 C CA . THR A 1 94 ? -5.083 -8.914 -6.896 1.00 95.50 94 THR A CA 1
ATOM 762 C C . THR A 1 94 ? -5.254 -7.855 -5.815 1.00 95.50 94 THR A C 1
ATOM 764 O O . THR A 1 94 ? -4.327 -7.554 -5.063 1.00 95.50 94 THR A O 1
ATOM 767 N N . ILE A 1 95 ? -6.468 -7.315 -5.731 1.00 96.50 95 ILE A N 1
ATOM 768 C CA . ILE A 1 95 ? -6.930 -6.508 -4.604 1.00 96.50 95 ILE A CA 1
ATOM 769 C C . ILE A 1 95 ? -8.170 -7.209 -4.049 1.00 96.50 95 ILE A C 1
ATOM 771 O O . ILE A 1 95 ? -9.144 -7.388 -4.781 1.00 96.50 95 ILE A O 1
ATOM 775 N N . VAL A 1 96 ? -8.114 -7.640 -2.792 1.00 95.75 96 VAL A N 1
ATOM 776 C CA . VAL A 1 96 ? -9.229 -8.293 -2.095 1.00 95.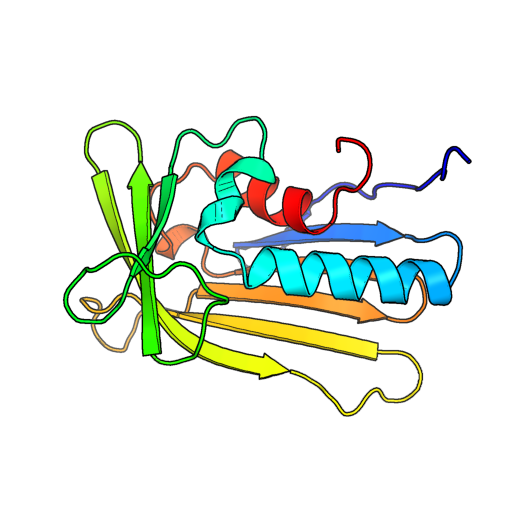75 96 VAL A CA 1
ATOM 777 C C . VAL A 1 96 ? -9.837 -7.303 -1.120 1.00 95.75 96 VAL A C 1
ATOM 779 O O . VAL A 1 96 ? -9.110 -6.693 -0.342 1.00 95.75 96 VAL A O 1
ATOM 782 N N . TYR A 1 97 ? -11.157 -7.177 -1.168 1.00 93.69 97 TYR A N 1
ATOM 783 C CA . TYR A 1 97 ? -11.948 -6.489 -0.158 1.00 93.69 97 TYR A CA 1
ATOM 784 C C . TYR A 1 97 ? -12.736 -7.549 0.591 1.00 93.69 97 TYR A C 1
ATOM 786 O O . TYR A 1 97 ? -13.400 -8.379 -0.040 1.00 93.69 97 TYR A O 1
ATOM 794 N N . ASP A 1 98 ? -12.636 -7.543 1.912 1.00 87.38 98 ASP A N 1
ATOM 795 C CA . ASP A 1 98 ? -13.539 -8.332 2.732 1.00 87.38 98 ASP A CA 1
ATOM 796 C C . ASP A 1 98 ? -14.798 -7.510 3.011 1.00 87.38 98 ASP A C 1
ATOM 798 O O . ASP A 1 98 ? -14.868 -6.737 3.965 1.00 87.38 98 ASP A O 1
ATOM 802 N N . ASP A 1 99 ? -15.764 -7.641 2.099 1.00 63.00 99 ASP A N 1
ATOM 803 C CA . ASP A 1 99 ? -17.060 -6.955 2.152 1.00 63.00 99 ASP A CA 1
ATOM 804 C C . ASP A 1 99 ? -18.085 -7.701 3.032 1.00 63.00 99 ASP A C 1
ATOM 806 O O . ASP A 1 99 ? -19.255 -7.309 3.081 1.00 63.00 99 ASP A O 1
ATOM 810 N N . TYR A 1 100 ? -17.683 -8.788 3.704 1.00 68.62 100 TYR A N 1
ATOM 811 C CA . TYR A 1 100 ? -18.501 -9.491 4.692 1.00 68.62 100 TYR A CA 1
ATOM 812 C C . TYR A 1 100 ? -17.980 -9.194 6.101 1.00 68.62 100 TYR A C 1
ATOM 814 O O . TYR A 1 100 ? -17.371 -10.059 6.727 1.00 68.62 100 TYR A O 1
ATOM 822 N N . PRO A 1 101 ? -18.240 -7.984 6.635 1.00 60.81 101 PRO A N 1
ATOM 823 C CA . PRO A 1 101 ? -17.927 -7.695 8.015 1.00 60.81 101 PRO A CA 1
ATOM 824 C C . PRO A 1 101 ? -18.781 -8.609 8.882 1.00 60.81 101 PRO A C 1
ATOM 826 O O . PRO A 1 101 ? -20.003 -8.451 8.969 1.00 60.81 101 PRO A O 1
ATOM 829 N N . ASP A 1 102 ? -18.144 -9.559 9.555 1.00 69.00 102 ASP A N 1
ATOM 830 C CA . ASP A 1 102 ? -18.724 -10.208 10.718 1.00 69.00 102 ASP A CA 1
ATOM 831 C C . ASP A 1 102 ? -18.847 -9.131 11.814 1.00 69.00 102 ASP A C 1
ATOM 833 O O . ASP A 1 102 ? -18.014 -8.962 12.696 1.00 69.00 102 ASP A O 1
ATOM 837 N N . THR A 1 103 ? -19.901 -8.324 11.690 1.00 68.81 103 THR A N 1
ATOM 838 C CA . THR A 1 103 ? -20.373 -7.213 12.534 1.00 68.81 103 THR A CA 1
ATOM 839 C C . THR A 1 103 ? -19.427 -6.068 12.898 1.00 68.81 103 THR A C 1
ATOM 841 O O . THR A 1 103 ? -19.968 -5.039 13.269 1.00 68.81 103 THR A O 1
ATOM 844 N N . ASP A 1 104 ? -18.102 -6.164 12.762 1.00 82.75 104 ASP A N 1
ATOM 845 C CA . ASP A 1 104 ? -17.181 -5.077 13.161 1.00 82.75 104 ASP A CA 1
ATOM 846 C C . ASP A 1 104 ? -15.795 -5.125 12.484 1.00 82.75 104 ASP A C 1
ATOM 848 O O . ASP A 1 104 ? -14.871 -4.427 12.914 1.00 82.75 104 ASP A O 1
ATOM 852 N N . THR A 1 105 ? -15.614 -5.954 11.452 1.00 90.88 105 THR A N 1
ATOM 853 C CA . THR A 1 105 ? -14.307 -6.167 10.810 1.00 90.88 105 THR A CA 1
ATOM 854 C C . THR A 1 105 ? -14.331 -5.830 9.331 1.00 90.88 105 THR A C 1
ATOM 856 O O . THR A 1 105 ? -15.188 -6.320 8.612 1.00 90.88 105 THR A O 1
ATOM 859 N N . GLU A 1 106 ? -13.363 -5.064 8.847 1.00 93.50 106 GLU A N 1
ATOM 860 C CA . GLU A 1 106 ? -13.213 -4.764 7.420 1.00 93.50 106 GLU A CA 1
ATOM 861 C C . GLU A 1 106 ? -11.748 -4.907 7.026 1.00 93.50 106 GLU A C 1
ATOM 863 O O . GLU A 1 106 ? -10.858 -4.601 7.820 1.00 93.50 106 GLU A O 1
ATOM 868 N N . SER A 1 107 ? -11.468 -5.352 5.802 1.00 94.88 107 SER A N 1
ATOM 869 C CA . SER A 1 107 ? -10.091 -5.388 5.310 1.00 94.88 107 SER A CA 1
ATOM 870 C C . SER A 1 107 ? -9.982 -5.121 3.814 1.00 94.88 107 SER A C 1
ATOM 872 O O . SER A 1 107 ? -10.886 -5.409 3.027 1.00 94.88 107 SER A O 1
ATOM 874 N N . ILE A 1 108 ? -8.847 -4.544 3.427 1.00 95.81 108 ILE A N 1
ATOM 875 C CA . ILE A 1 108 ? -8.381 -4.469 2.048 1.00 95.81 108 ILE A CA 1
ATOM 876 C C . ILE A 1 108 ? -6.951 -5.001 1.974 1.00 95.81 108 ILE A C 1
ATOM 878 O O . ILE A 1 108 ? -6.066 -4.553 2.703 1.00 95.81 108 ILE A O 1
ATOM 882 N N . THR A 1 109 ? -6.718 -5.907 1.030 1.00 95.38 109 THR A N 1
ATOM 883 C CA . THR A 1 109 ? -5.411 -6.524 0.799 1.00 95.38 109 THR A CA 1
ATOM 884 C C . THR A 1 109 ? -4.985 -6.331 -0.648 1.00 95.38 109 THR A C 1
ATOM 886 O O . THR A 1 109 ? -5.711 -6.710 -1.566 1.00 95.38 109 THR A O 1
ATOM 889 N N . MET A 1 110 ? -3.796 -5.774 -0.867 1.00 95.88 110 MET A N 1
ATOM 890 C CA . MET A 1 110 ? -3.159 -5.625 -2.175 1.00 95.88 110 MET A CA 1
ATOM 891 C C . MET A 1 110 ? -1.977 -6.590 -2.290 1.00 95.88 110 MET A C 1
ATOM 893 O O . MET A 1 110 ? -1.009 -6.478 -1.541 1.00 95.88 110 MET A O 1
ATOM 897 N N . TYR A 1 111 ? -2.051 -7.509 -3.252 1.00 93.25 111 TYR A N 1
ATOM 898 C CA . TYR A 1 111 ? -0.984 -8.457 -3.575 1.00 93.25 111 TYR A CA 1
ATOM 899 C C . TYR A 1 111 ? -0.135 -7.919 -4.726 1.00 93.25 111 TYR A C 1
ATOM 901 O O . TYR A 1 111 ? -0.668 -7.517 -5.766 1.00 93.25 111 TYR A O 1
ATOM 909 N N . LEU A 1 112 ? 1.180 -7.911 -4.526 1.00 92.81 112 LEU A N 1
ATOM 910 C CA . LEU A 1 112 ? 2.166 -7.358 -5.441 1.00 92.81 112 LEU A CA 1
ATOM 911 C C . LEU A 1 112 ? 3.226 -8.409 -5.797 1.00 92.81 112 LEU A C 1
ATOM 913 O O . LEU A 1 112 ? 3.867 -8.977 -4.911 1.00 92.81 112 LEU A O 1
ATOM 917 N N . SER A 1 113 ? 3.482 -8.595 -7.090 1.00 90.81 113 SER A N 1
ATOM 918 C CA . SER A 1 113 ? 4.559 -9.451 -7.601 1.00 90.81 113 SER A CA 1
ATOM 919 C C . SER A 1 113 ? 5.564 -8.666 -8.437 1.00 90.81 113 SER A C 1
ATOM 921 O O . SER A 1 113 ? 5.303 -7.552 -8.901 1.00 90.81 113 SER A O 1
ATOM 923 N N . ARG A 1 114 ? 6.748 -9.242 -8.660 1.00 87.31 114 ARG A N 1
ATOM 924 C CA . ARG A 1 114 ? 7.696 -8.722 -9.648 1.00 87.31 114 ARG A CA 1
ATOM 925 C C . ARG A 1 114 ? 7.412 -9.383 -10.999 1.00 87.31 114 ARG A C 1
ATOM 927 O O . ARG A 1 114 ? 7.410 -10.605 -11.081 1.00 87.31 114 ARG A O 1
ATOM 934 N N . PRO A 1 115 ? 7.257 -8.617 -12.091 1.00 80.69 115 PRO A N 1
ATOM 935 C CA . PRO A 1 115 ? 6.971 -9.194 -13.405 1.00 80.69 115 PRO A CA 1
ATOM 936 C C . PRO A 1 115 ? 8.122 -10.049 -13.965 1.00 80.69 115 PRO A C 1
ATOM 938 O O . PRO A 1 115 ? 7.915 -10.804 -14.911 1.00 80.69 115 PRO A O 1
ATOM 941 N N . GLU A 1 116 ? 9.331 -9.916 -13.411 1.00 74.50 116 GLU A N 1
ATOM 942 C CA . GLU A 1 116 ? 10.541 -10.613 -13.864 1.00 74.50 116 GLU A CA 1
ATOM 943 C C . GLU A 1 116 ? 10.979 -11.754 -12.934 1.00 74.50 116 GLU A C 1
ATOM 945 O O . GLU A 1 116 ? 11.924 -12.472 -13.270 1.00 74.50 116 GLU A O 1
ATOM 950 N N . SER A 1 117 ? 10.326 -11.947 -11.780 1.00 64.19 117 SER A N 1
ATOM 951 C CA . SER A 1 117 ? 10.703 -13.031 -10.878 1.00 64.19 117 SER A CA 1
ATOM 952 C C . SER A 1 117 ? 10.106 -14.359 -11.332 1.00 64.19 117 SER A C 1
ATOM 954 O O . SER A 1 117 ? 8.952 -14.470 -11.748 1.00 64.19 117 SER A O 1
ATOM 956 N N . SER A 1 118 ? 10.928 -15.409 -11.296 1.00 57.06 118 SER A N 1
ATOM 957 C CA . SER A 1 118 ? 10.431 -16.777 -11.415 1.00 57.06 118 SER A CA 1
ATOM 958 C C . SER A 1 118 ? 9.440 -17.057 -10.281 1.00 57.06 118 SER A C 1
ATOM 960 O O . SER A 1 118 ? 9.616 -16.536 -9.187 1.00 57.06 118 SER A O 1
ATOM 962 N N . ILE A 1 119 ? 8.456 -17.925 -10.547 1.00 59.41 119 ILE A N 1
ATOM 963 C CA . ILE A 1 119 ? 7.238 -18.285 -9.773 1.00 59.41 119 ILE A CA 1
ATOM 964 C C . ILE A 1 119 ? 7.462 -18.622 -8.266 1.00 59.41 119 ILE A C 1
ATOM 966 O O . ILE A 1 119 ? 6.527 -18.959 -7.551 1.00 59.41 119 ILE A O 1
ATOM 970 N N . THR A 1 120 ? 8.691 -18.564 -7.759 1.00 62.94 120 THR A N 1
ATOM 971 C CA . THR A 1 120 ? 9.096 -18.956 -6.404 1.00 62.94 120 THR A CA 1
ATOM 972 C C . THR A 1 120 ? 9.302 -17.802 -5.415 1.00 62.94 120 THR A C 1
ATOM 974 O O . THR A 1 120 ? 9.590 -18.098 -4.260 1.00 62.94 120 THR A O 1
ATOM 977 N N . GLU A 1 121 ? 9.219 -16.533 -5.828 1.00 69.69 121 GLU A N 1
ATOM 978 C CA . GLU A 1 121 ? 9.298 -15.395 -4.888 1.00 69.69 121 GLU A CA 1
ATOM 979 C C . GLU A 1 121 ? 7.972 -15.210 -4.136 1.00 69.69 121 GLU A C 1
ATOM 981 O O . GLU A 1 121 ? 6.893 -15.448 -4.691 1.00 69.69 121 GLU A O 1
ATOM 986 N N . ALA A 1 122 ? 8.052 -14.845 -2.855 1.00 71.69 122 ALA A N 1
ATOM 987 C CA . ALA A 1 122 ? 6.866 -14.634 -2.041 1.00 71.69 122 ALA A CA 1
ATOM 988 C C . ALA A 1 122 ? 6.203 -13.314 -2.471 1.00 71.69 122 ALA A C 1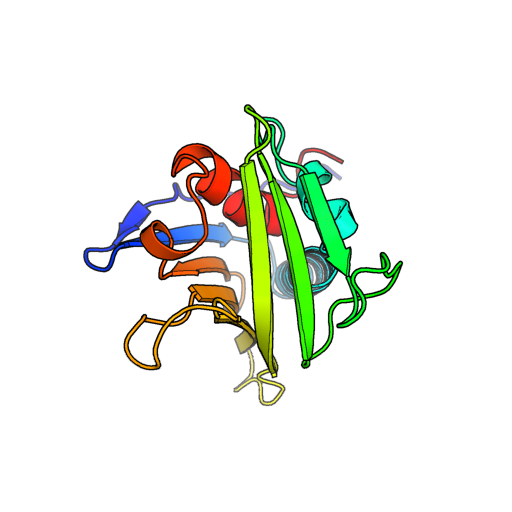
ATOM 990 O O . ALA A 1 122 ? 6.888 -12.317 -2.694 1.00 71.69 122 ALA A O 1
ATOM 991 N N . PRO A 1 123 ? 4.869 -13.259 -2.608 1.00 80.94 123 PRO A N 1
ATOM 992 C CA . PRO A 1 123 ? 4.222 -12.007 -2.956 1.00 80.94 123 PRO A CA 1
ATOM 993 C C . PRO A 1 123 ? 4.453 -10.978 -1.847 1.00 80.94 123 PRO A C 1
ATOM 995 O O . PRO A 1 123 ? 4.381 -11.286 -0.654 1.00 80.94 123 PRO A O 1
ATOM 998 N N . CYS A 1 124 ? 4.674 -9.735 -2.252 1.00 88.31 124 CYS A N 1
ATOM 999 C CA . CYS A 1 124 ? 4.512 -8.611 -1.352 1.00 88.31 124 CYS A CA 1
ATOM 1000 C C . CYS A 1 124 ? 3.019 -8.419 -1.082 1.00 88.31 124 CYS A C 1
ATOM 1002 O O . CYS A 1 124 ? 2.196 -8.503 -1.996 1.00 88.31 124 CYS A O 1
ATOM 1004 N N . ILE A 1 125 ? 2.668 -8.165 0.173 1.00 90.81 125 ILE A N 1
ATOM 1005 C CA . ILE A 1 125 ? 1.282 -7.957 0.577 1.00 90.81 125 ILE A CA 1
ATOM 1006 C C . ILE A 1 125 ? 1.220 -6.659 1.356 1.00 90.81 125 ILE A C 1
ATOM 1008 O O . ILE A 1 125 ? 1.977 -6.483 2.306 1.00 90.81 125 ILE A O 1
ATOM 1012 N N . ILE A 1 126 ? 0.303 -5.774 0.973 1.00 92.94 126 ILE A N 1
ATOM 1013 C CA . ILE A 1 126 ? -0.069 -4.610 1.772 1.00 92.94 126 ILE A CA 1
ATOM 1014 C C . ILE A 1 126 ? -1.505 -4.815 2.247 1.00 92.94 126 ILE A C 1
ATOM 1016 O O . ILE A 1 126 ? -2.411 -4.981 1.432 1.00 92.94 126 ILE A O 1
ATOM 1020 N N . LEU A 1 127 ? -1.699 -4.816 3.559 1.00 94.06 127 LEU A N 1
ATOM 1021 C CA . LEU A 1 127 ? -2.973 -5.027 4.235 1.00 94.06 127 LEU A CA 1
ATOM 1022 C C . LEU A 1 127 ? -3.356 -3.753 4.983 1.00 94.06 127 LEU A C 1
ATOM 1024 O O . LEU A 1 127 ? -2.526 -3.163 5.669 1.00 94.06 127 LEU A O 1
ATOM 1028 N N . VAL A 1 128 ? -4.622 -3.367 4.895 1.00 94.69 128 VAL A N 1
ATOM 1029 C CA . VAL A 1 128 ? -5.259 -2.459 5.848 1.00 94.69 128 VAL A CA 1
ATOM 1030 C C . VAL A 1 128 ? -6.474 -3.182 6.404 1.00 94.69 128 VAL A C 1
ATOM 1032 O O . VAL A 1 128 ? -7.289 -3.693 5.638 1.00 94.69 128 VAL A O 1
ATOM 1035 N N . GLU A 1 129 ? -6.603 -3.228 7.722 1.00 94.88 129 GLU A N 1
ATOM 1036 C CA . GLU A 1 129 ? -7.725 -3.864 8.407 1.00 94.88 129 GLU A CA 1
ATOM 1037 C C . GLU A 1 129 ? -8.272 -2.978 9.524 1.00 94.88 129 GLU A C 1
ATOM 1039 O O . GLU A 1 129 ? -7.549 -2.190 10.138 1.00 94.88 129 GLU A O 1
ATOM 1044 N N . ARG A 1 130 ? -9.562 -3.135 9.795 1.00 94.00 130 ARG A N 1
ATOM 1045 C CA . ARG A 1 130 ? -10.267 -2.558 10.931 1.00 94.00 130 ARG A CA 1
ATOM 1046 C C . ARG A 1 130 ? -10.930 -3.675 11.725 1.00 94.00 130 ARG A C 1
ATOM 1048 O O . ARG A 1 130 ? -11.489 -4.598 11.142 1.00 94.00 130 ARG A O 1
ATOM 1055 N N . SER A 1 131 ? -10.899 -3.570 13.050 1.00 93.75 131 SER A N 1
ATOM 1056 C CA . SER A 1 131 ? -11.635 -4.433 13.976 1.00 93.75 131 SER A CA 1
ATOM 1057 C C . SER A 1 131 ? -12.161 -3.599 15.145 1.00 93.75 131 SER A C 1
ATOM 1059 O O . SER A 1 131 ? -11.413 -3.256 16.067 1.00 93.75 131 SER A O 1
ATOM 1061 N N . GLY A 1 132 ? -13.450 -3.260 15.125 1.00 93.44 132 GLY A N 1
ATOM 1062 C CA . GLY A 1 132 ? -14.050 -2.326 16.078 1.00 93.44 132 GLY A CA 1
ATOM 1063 C C . GLY A 1 132 ? -13.387 -0.950 15.979 1.00 93.44 132 GLY A C 1
ATOM 1064 O O . GLY A 1 132 ? -13.437 -0.322 14.923 1.00 93.44 132 GLY A O 1
ATOM 1065 N N . ILE A 1 133 ? -12.738 -0.510 17.064 1.00 94.38 133 ILE A N 1
ATOM 1066 C CA . ILE A 1 133 ? -12.001 0.769 17.147 1.00 94.38 133 ILE A CA 1
ATOM 1067 C C . ILE A 1 133 ? -10.520 0.667 16.744 1.00 94.38 133 ILE A C 1
ATOM 1069 O O . ILE A 1 133 ? -9.778 1.643 16.852 1.00 94.38 133 ILE A O 1
ATOM 1073 N N . HIS A 1 134 ? -10.053 -0.520 16.357 1.00 94.00 134 HIS A N 1
ATOM 1074 C CA . HIS A 1 134 ? -8.662 -0.753 15.981 1.00 94.00 134 HIS A CA 1
ATOM 1075 C C . HIS A 1 134 ? -8.505 -0.691 14.469 1.00 94.00 134 HIS A C 1
ATOM 1077 O O . HIS A 1 134 ? -9.264 -1.341 13.755 1.00 94.00 134 HIS A O 1
ATOM 1083 N N . ILE A 1 135 ? -7.491 0.031 14.000 1.00 93.81 135 ILE A N 1
ATOM 1084 C CA . ILE A 1 135 ? -7.074 0.069 12.601 1.00 93.81 135 ILE A CA 1
ATOM 1085 C C . ILE A 1 135 ? -5.624 -0.394 12.545 1.00 93.81 135 ILE A C 1
ATOM 1087 O O . ILE A 1 135 ? -4.797 0.049 13.345 1.00 93.81 135 ILE A O 1
ATOM 1091 N N . ALA A 1 136 ? -5.304 -1.268 11.602 1.00 92.94 136 ALA A N 1
ATOM 1092 C CA . ALA A 1 136 ? -3.947 -1.711 11.352 1.00 92.94 136 ALA A CA 1
ATOM 1093 C C . ALA A 1 136 ? -3.609 -1.601 9.869 1.00 92.94 136 ALA A C 1
ATOM 1095 O O . ALA A 1 136 ? -4.436 -1.885 9.006 1.00 92.94 136 ALA A O 1
ATOM 1096 N N . ALA A 1 137 ? -2.371 -1.218 9.585 1.00 92.62 137 ALA A N 1
ATOM 1097 C CA . ALA A 1 137 ? -1.769 -1.328 8.270 1.00 92.62 137 ALA A CA 1
ATOM 1098 C C . ALA A 1 137 ? -0.543 -2.229 8.396 1.00 92.62 137 ALA A C 1
ATOM 1100 O O . ALA A 1 137 ? 0.257 -2.070 9.321 1.00 92.62 137 ALA A O 1
ATOM 1101 N N . ALA A 1 138 ? -0.393 -3.180 7.485 1.00 90.88 138 ALA A N 1
ATOM 1102 C CA . ALA A 1 138 ? 0.724 -4.106 7.475 1.00 90.88 138 ALA A CA 1
ATOM 1103 C C . ALA A 1 138 ? 1.303 -4.264 6.070 1.00 90.88 138 ALA A C 1
ATOM 1105 O O . ALA A 1 138 ? 0.602 -4.140 5.067 1.00 90.88 138 ALA A O 1
ATOM 1106 N N . CYS A 1 139 ? 2.598 -4.549 6.004 1.00 88.62 139 CYS A N 1
ATOM 1107 C CA . CYS A 1 139 ? 3.312 -4.875 4.783 1.00 88.62 139 CYS A CA 1
ATOM 1108 C C . CYS A 1 139 ? 4.209 -6.093 5.027 1.00 88.62 139 CYS A C 1
ATOM 1110 O O . CYS A 1 139 ? 5.022 -6.088 5.954 1.00 88.62 139 CYS A O 1
ATOM 1112 N N . THR A 1 140 ? 4.072 -7.129 4.201 1.00 86.62 140 THR A N 1
ATOM 1113 C CA . THR A 1 140 ? 4.904 -8.344 4.238 1.00 86.62 140 THR A CA 1
ATOM 1114 C C . THR A 1 140 ? 5.697 -8.498 2.945 1.00 86.62 140 THR A C 1
ATOM 1116 O O . THR A 1 140 ? 5.356 -7.916 1.916 1.00 86.62 140 THR A O 1
ATOM 1119 N N . GLY A 1 141 ? 6.756 -9.312 2.976 1.00 75.38 141 GLY A N 1
ATOM 1120 C CA . GLY A 1 141 ? 7.631 -9.501 1.810 1.00 75.38 141 GLY A CA 1
ATOM 1121 C C . GLY A 1 141 ? 8.505 -8.276 1.525 1.00 75.38 141 GLY A C 1
ATOM 1122 O O . GLY A 1 141 ? 8.965 -8.084 0.408 1.00 75.38 141 GLY A O 1
ATOM 1123 N N . VAL A 1 142 ? 8.733 -7.441 2.543 1.00 64.62 142 VAL A N 1
ATOM 1124 C CA . VAL A 1 142 ? 9.415 -6.136 2.487 1.00 64.62 142 VAL A CA 1
ATOM 1125 C C . VAL A 1 142 ? 10.822 -6.237 1.884 1.00 64.62 142 VAL A C 1
ATOM 1127 O O . VAL A 1 142 ? 11.212 -5.394 1.078 1.00 64.62 142 VAL A O 1
ATOM 1130 N N . GLU A 1 143 ? 11.551 -7.310 2.200 1.00 64.06 143 GLU A N 1
ATOM 1131 C CA . GLU A 1 143 ? 12.882 -7.600 1.640 1.00 64.06 143 GLU A CA 1
ATOM 1132 C C . GLU A 1 143 ? 12.849 -7.835 0.113 1.00 64.06 143 GLU A C 1
ATOM 1134 O O . GLU A 1 143 ? 13.856 -7.653 -0.575 1.00 64.06 143 GLU A O 1
ATOM 1139 N N . GLU A 1 144 ? 11.676 -8.171 -0.436 1.00 59.75 144 GLU A N 1
ATOM 1140 C CA . GLU A 1 144 ? 11.441 -8.487 -1.847 1.00 59.75 144 GLU A CA 1
ATOM 1141 C C . GLU A 1 144 ? 10.789 -7.324 -2.628 1.00 59.75 144 GLU A C 1
ATOM 1143 O O . GLU A 1 144 ? 10.674 -7.388 -3.849 1.00 59.75 144 GLU A O 1
ATOM 1148 N N . ILE A 1 145 ? 10.423 -6.196 -2.007 1.00 55.12 145 ILE A N 1
ATOM 1149 C CA . ILE A 1 145 ? 9.676 -5.117 -2.697 1.00 55.12 145 ILE A CA 1
ATOM 1150 C C . ILE A 1 145 ? 10.575 -4.250 -3.584 1.00 55.12 145 ILE A C 1
ATOM 1152 O O . ILE A 1 145 ? 10.206 -3.929 -4.708 1.00 55.12 145 ILE A O 1
ATOM 1156 N N . ALA A 1 146 ? 11.758 -3.872 -3.113 1.00 54.19 146 ALA A N 1
ATOM 1157 C CA . ALA A 1 146 ? 12.710 -2.949 -3.749 1.00 54.19 146 ALA A CA 1
ATOM 1158 C C . ALA A 1 146 ? 13.732 -2.573 -2.655 1.00 54.19 146 ALA A C 1
ATOM 1160 O O . ALA A 1 146 ? 13.414 -2.736 -1.481 1.00 54.19 146 ALA A O 1
ATOM 1161 N N . PRO A 1 147 ? 14.920 -2.013 -2.945 1.00 61.09 147 PRO A N 1
ATOM 1162 C CA . PRO A 1 147 ? 15.894 -1.585 -1.941 1.00 61.09 147 PRO A CA 1
ATOM 1163 C C . PRO A 1 147 ? 15.458 -0.279 -1.260 1.00 61.09 147 PRO A C 1
ATOM 1165 O O . PRO A 1 147 ? 16.283 0.598 -1.001 1.00 61.09 147 PRO A O 1
ATOM 1168 N N . LEU A 1 148 ? 14.157 -0.097 -1.029 1.00 64.25 148 LEU A N 1
ATOM 1169 C CA . LEU A 1 148 ? 13.723 0.904 -0.078 1.00 64.25 148 LEU A CA 1
ATOM 1170 C C . LEU A 1 148 ? 14.229 0.443 1.291 1.00 64.25 148 LEU A C 1
ATOM 1172 O O . LEU A 1 148 ? 13.992 -0.706 1.665 1.00 64.25 148 LEU A O 1
ATOM 1176 N N . PRO A 1 149 ? 14.951 1.300 2.028 1.00 69.88 149 PRO A N 1
ATOM 1177 C CA . PRO A 1 149 ? 15.272 1.013 3.414 1.00 69.88 149 PRO A CA 1
ATOM 1178 C C . PRO A 1 149 ? 13.990 0.678 4.180 1.00 69.88 149 PRO A C 1
ATOM 1180 O O . PRO A 1 149 ? 12.952 1.296 3.942 1.00 69.88 149 PRO A O 1
ATOM 1183 N N . GLU A 1 150 ? 14.071 -0.269 5.112 1.00 70.38 150 GLU A N 1
ATOM 1184 C CA . GLU A 1 150 ? 12.948 -0.690 5.963 1.00 70.38 150 GLU A CA 1
ATOM 1185 C C . GLU A 1 150 ? 12.225 0.511 6.603 1.00 70.38 150 GLU A C 1
ATOM 1187 O O . GLU A 1 150 ? 11.001 0.542 6.652 1.00 70.38 150 GLU A O 1
ATOM 1192 N N . GLU A 1 151 ? 12.975 1.553 6.976 1.00 74.94 151 GLU A N 1
ATOM 1193 C CA . GLU A 1 151 ? 12.471 2.827 7.513 1.00 74.94 151 GLU A CA 1
ATOM 1194 C C . GLU A 1 151 ? 11.487 3.544 6.570 1.00 74.94 151 GLU A C 1
ATOM 1196 O O . GLU A 1 151 ? 10.456 4.049 7.009 1.00 74.94 151 GLU A O 1
ATOM 1201 N N . GLN A 1 152 ? 11.760 3.544 5.263 1.00 77.00 152 GLN A N 1
ATOM 1202 C CA . GLN A 1 152 ? 10.901 4.175 4.257 1.00 77.00 152 GLN A CA 1
ATOM 1203 C C . GLN A 1 152 ? 9.608 3.381 4.037 1.00 77.00 152 GLN A C 1
ATOM 1205 O O . GLN A 1 152 ? 8.544 3.961 3.841 1.00 77.00 152 GLN A O 1
ATOM 1210 N N . LEU A 1 153 ? 9.679 2.050 4.096 1.00 72.94 153 LEU A N 1
ATOM 1211 C CA . LEU A 1 153 ? 8.491 1.196 4.008 1.00 72.94 153 LEU A CA 1
ATOM 1212 C C . LEU A 1 153 ? 7.645 1.293 5.278 1.00 72.94 153 LEU A C 1
ATOM 1214 O O . LEU A 1 153 ? 6.421 1.356 5.201 1.00 72.94 153 LEU A O 1
ATOM 1218 N N . HIS A 1 154 ? 8.292 1.387 6.435 1.00 77.75 154 HIS A N 1
ATOM 1219 C CA . HIS A 1 154 ? 7.630 1.626 7.706 1.00 77.75 154 HIS A CA 1
ATOM 1220 C C . HIS A 1 154 ? 6.864 2.952 7.699 1.00 77.75 154 HIS A C 1
ATOM 1222 O O . HIS A 1 154 ? 5.699 2.986 8.091 1.00 77.75 154 HIS A O 1
ATOM 1228 N N . GLU A 1 155 ? 7.474 4.038 7.223 1.00 78.31 155 GLU A N 1
ATOM 1229 C CA . GLU A 1 155 ? 6.772 5.315 7.110 1.00 78.31 155 GLU A CA 1
ATOM 1230 C C . GLU A 1 155 ? 5.613 5.281 6.125 1.00 78.31 155 GLU A C 1
ATOM 1232 O O . GLU A 1 155 ? 4.598 5.908 6.395 1.00 78.31 155 GLU A O 1
ATOM 1237 N N . LEU A 1 156 ? 5.721 4.543 5.018 1.00 76.88 156 LEU A N 1
ATOM 1238 C CA . LEU A 1 156 ? 4.597 4.380 4.099 1.00 76.88 156 LEU A CA 1
ATOM 1239 C C . LEU A 1 156 ? 3.408 3.700 4.793 1.00 76.88 156 LEU A C 1
ATOM 1241 O O . LEU A 1 156 ? 2.283 4.189 4.720 1.00 76.88 156 LEU A O 1
ATOM 1245 N N . VAL A 1 157 ? 3.674 2.594 5.497 1.00 78.31 157 VAL A N 1
ATOM 1246 C CA . VAL A 1 157 ? 2.661 1.829 6.242 1.00 78.31 157 VAL A CA 1
ATOM 1247 C C . VAL A 1 157 ? 2.047 2.673 7.357 1.00 78.31 157 VAL A C 1
ATOM 1249 O O . VAL A 1 157 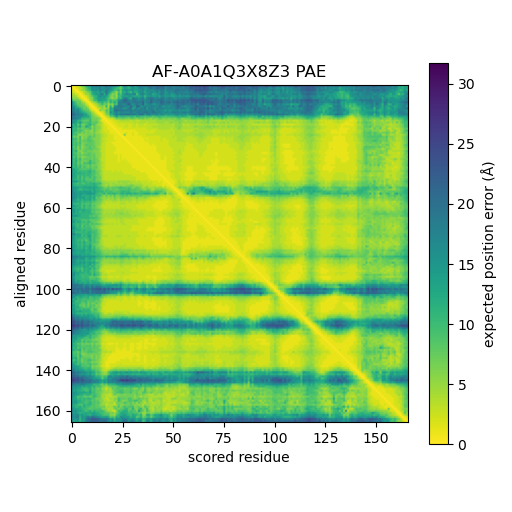? 0.832 2.686 7.524 1.00 78.31 157 VAL A O 1
ATOM 1252 N N . THR A 1 158 ? 2.879 3.417 8.085 1.00 80.62 158 THR A N 1
ATOM 1253 C CA . THR A 1 158 ? 2.434 4.350 9.130 1.00 80.62 158 THR A CA 1
ATOM 1254 C C . THR A 1 158 ? 1.595 5.475 8.517 1.00 80.62 158 THR A C 1
ATOM 1256 O O . THR A 1 158 ? 0.525 5.799 9.015 1.00 80.62 158 THR A O 1
ATOM 1259 N N . GLY A 1 159 ? 2.038 6.013 7.384 1.00 76.81 159 GLY A N 1
ATOM 1260 C CA . GLY A 1 159 ? 1.400 7.079 6.625 1.00 76.81 159 GLY A CA 1
ATOM 1261 C C . GLY A 1 159 ? -0.012 6.778 6.151 1.00 76.81 159 GLY A C 1
ATOM 1262 O O . GLY A 1 159 ? -0.848 7.677 6.096 1.00 76.81 159 GLY A O 1
ATOM 1263 N N . PHE A 1 160 ? -0.307 5.516 5.833 1.00 79.00 160 PHE A N 1
ATOM 1264 C CA . PHE A 1 160 ? -1.659 5.119 5.439 1.00 79.00 160 PHE A CA 1
ATOM 1265 C C . PHE A 1 160 ? -2.690 5.338 6.546 1.00 79.00 160 PHE A C 1
ATOM 1267 O O . PHE A 1 160 ? -3.864 5.527 6.237 1.00 79.00 160 PHE A O 1
ATOM 1274 N N . ILE A 1 161 ? -2.259 5.329 7.808 1.00 76.12 161 ILE A N 1
ATOM 1275 C CA . ILE A 1 161 ? -3.127 5.438 8.983 1.00 76.12 161 ILE A CA 1
ATOM 1276 C C . ILE A 1 161 ? -2.655 6.522 9.969 1.00 76.12 161 ILE A C 1
ATOM 1278 O O . ILE A 1 161 ? -3.077 6.522 11.118 1.00 76.12 161 ILE A O 1
ATOM 1282 N N . ASN A 1 162 ? -1.803 7.459 9.537 1.00 76.62 162 ASN A N 1
ATOM 1283 C CA . ASN A 1 162 ? -1.439 8.652 10.305 1.00 76.62 162 ASN A CA 1
ATOM 1284 C C . ASN A 1 162 ? -2.301 9.830 9.848 1.00 76.62 162 ASN A C 1
ATOM 1286 O O . ASN A 1 162 ? -2.260 10.221 8.681 1.00 76.62 162 ASN A O 1
ATOM 1290 N N . PHE A 1 163 ? -3.059 10.399 10.785 1.00 63.56 163 PHE A N 1
ATOM 1291 C CA . PHE A 1 163 ? -4.099 11.389 10.497 1.00 63.56 163 PHE A CA 1
ATOM 1292 C C . PHE A 1 163 ? -3.752 12.810 10.984 1.00 63.56 163 PHE A C 1
ATOM 1294 O O . PHE A 1 163 ? -4.430 13.754 10.594 1.00 63.56 163 PHE A O 1
ATOM 1301 N N . ASP A 1 164 ? -2.683 12.981 11.775 1.00 57.66 164 ASP A N 1
ATOM 1302 C CA . ASP A 1 164 ? -2.327 14.258 12.427 1.00 57.66 164 ASP A CA 1
ATOM 1303 C C . ASP A 1 164 ? -1.592 15.297 11.547 1.00 57.66 164 ASP A C 1
ATOM 1305 O O . ASP A 1 164 ? -1.344 16.408 12.015 1.00 57.66 164 ASP A O 1
ATOM 1309 N N . GLU A 1 165 ? -1.221 14.996 10.295 1.00 49.91 165 GLU A N 1
ATOM 1310 C CA . GLU A 1 165 ? -0.312 15.866 9.510 1.00 49.91 165 GLU A CA 1
ATOM 1311 C C . GLU A 1 165 ? -0.875 16.445 8.190 1.00 49.91 165 GLU A C 1
ATOM 1313 O O . GLU A 1 165 ? -0.091 16.907 7.356 1.00 49.91 165 GLU A O 1
ATOM 1318 N N . GLN A 1 166 ? -2.201 16.485 7.979 1.00 46.72 166 GLN A N 1
ATOM 1319 C CA . GLN A 1 166 ? -2.805 17.159 6.805 1.00 46.72 166 GLN A CA 1
ATOM 1320 C C . GLN A 1 166 ? -3.650 18.390 7.139 1.00 46.72 166 GLN A C 1
ATOM 1322 O O . GLN A 1 166 ? -4.484 18.323 8.066 1.00 46.72 166 GLN A O 1
#

pLDDT: mean 82.57, std 15.25, range [45.06, 98.19]

Radius of gyration: 15.64 Å; Cα contacts (8 Å, |Δi|>4): 345; chains: 1; bounding box: 41×38×43 Å

Sequence (166 aa):
MEHHYTTQNAYKTADNELRHNVIAESVEDAEDYFIYAKNSLLSVNNWKQYSSSITASFELINNNGYVLHRHAHMGDNIRISAPGNLVYRLHIDTIVYDDYPDTDTESITMYLSRPESSITEAPCIILVERSGIHIAAACTGVEEIAPLPEEQLHELVTGFINFDEQ

Secondary structure (DSSP, 8-state):
-----EEEEEEE-TTS-EEEEEE-SSHHHHHHHHHHHHHHHH-GGGGGGG-SS---EEEEE-TTS-B--S---TT-EEEEEETTTEEEEEEEEEEEEE---SSSEEEEEEEEE-TTS-TTSPPEEEEEEEETTEEEEEEE-GGGT-S--HHHHHHHHHHTT--TT-

Mean predicted aligned error: 7.05 Å

Solvent-accessible surface area (backbone atoms only — not comparable to full-atom values): 9150 Å² total; per-residue (Å²): 133,90,82,85,67,58,77,49,81,62,54,75,50,99,76,57,30,45,36,27,43,39,40,43,92,37,52,68,53,25,50,54,48,45,55,49,23,53,52,45,65,29,31,40,63,50,44,45,78,37,19,95,78,48,77,43,46,44,38,32,20,45,92,88,67,50,78,51,98,63,71,68,51,66,69,31,29,40,37,38,41,37,81,92,84,42,74,46,58,35,32,28,75,39,70,48,70,49,85,74,46,80,89,47,37,41,38,40,38,41,34,32,40,52,86,82,59,66,97,81,66,76,60,26,35,40,38,38,39,33,51,49,33,36,38,38,25,35,35,32,39,51,92,72,70,52,95,62,54,69,69,45,55,44,35,40,40,40,23,40,70,57,78,91,84,123

Nearest PDB structures (foldseek):
  8z9d-assembly1_PP  TM=2.956E-01  e=1.137E-01  Spinacia oleracea
  4rth-assembly2_B  TM=2.965E-01  e=3.539E-01  Zea mays
  4rth-assembly1_A  TM=2.571E-01  e=2.985E-01  Zea mays
  5xnl-assembly1_p  TM=2.439E-01  e=3.539E-01  Pisum sativum
  3jcu-assembly1_p  TM=1.650E-01  e=6.092E-02  Spinacia oleracea

Foldseek 3Di:
DDFDWDWDDWDQDPQRKTKTKIFGPFLVVLVVLLVQLVQQVQQQQCLVVLFPPAQKGKFWAAPVRHGDRDGDDQRIKIWIQHPPRDIFIKHFHDWDWPPDPPPFKTKIKTWIDGPPDDPPQDTWIWMWMTGTRMIMIMIGSVVPRGPPPPVNVSSSRVSSRDDPPD